Protein AF-A0AAN4P8E0-F1 (afdb_monomer_lite)

InterPro domains:
  IPR021506 Protein of unknown function DUF3165 [PF11364] (1-80)

Foldseek 3Di:
DVVVVVVVVVVCCVVPPDDVVVVVVVVVVVVVVVVVVVVVVVVVVVVVVVVPPVVVVVVVVVVVVVVVVVVVVVVVVVVVVVVVVVVVVVVVVD

Secondary structure (DSSP, 8-state):
-HHHHHHHHHHHHHHHT--HHHHHHHHHHHHHHHHHHHHHHHHHHHHHHHHS-HHHHHHHHHHHHHHHHHHHHHHHHHHHHHHHHHHHHHTT--

Structure (mmCIF, N/CA/C/O backbone):
data_AF-A0AAN4P8E0-F1
#
_entry.id   AF-A0AAN4P8E0-F1
#
loop_
_atom_site.group_PDB
_atom_site.id
_atom_site.type_symbol
_atom_site.label_atom_id
_atom_site.label_alt_id
_atom_site.label_comp_id
_atom_site.label_asym_id
_atom_site.label_entity_id
_atom_site.label_seq_id
_atom_site.pdbx_PDB_ins_code
_atom_site.Cartn_x
_atom_site.Cartn_y
_atom_site.Cartn_z
_atom_site.occupancy
_atom_site.B_iso_or_equiv
_atom_site.auth_seq_id
_atom_site.auth_comp_id
_atom_site.auth_asym_id
_atom_site.auth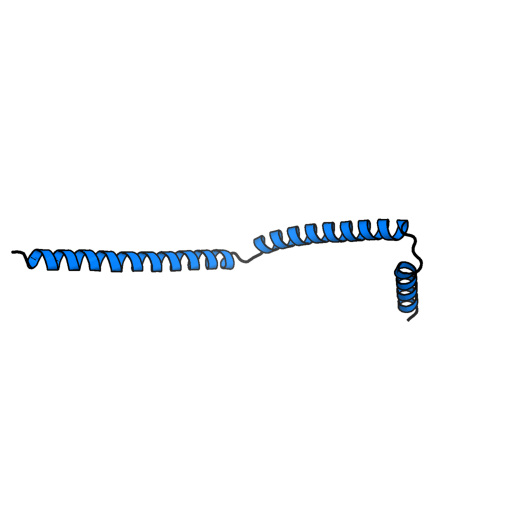_atom_id
_atom_site.pdbx_PDB_model_num
ATOM 1 N N . MET A 1 1 ? 7.231 -25.238 -24.022 1.00 78.88 1 MET A N 1
ATOM 2 C CA . MET A 1 1 ? 8.713 -25.311 -24.036 1.00 78.88 1 MET A CA 1
ATOM 3 C C . MET A 1 1 ? 9.334 -24.139 -24.790 1.00 78.88 1 MET A C 1
ATOM 5 O O . MET A 1 1 ? 10.135 -23.427 -24.206 1.00 78.88 1 MET A O 1
ATOM 9 N N . PHE A 1 2 ? 8.899 -23.858 -26.020 1.00 88.00 2 PHE A N 1
ATOM 10 C CA . PHE A 1 2 ? 9.391 -22.735 -26.832 1.00 88.00 2 PHE A CA 1
ATOM 11 C C . PHE A 1 2 ? 9.286 -21.346 -26.162 1.00 88.00 2 PHE A C 1
ATOM 13 O O . PHE A 1 2 ? 10.261 -20.605 -26.115 1.00 88.00 2 PHE A O 1
ATOM 20 N N . TYR A 1 3 ? 8.140 -21.016 -25.557 1.00 90.56 3 TYR A N 1
ATOM 21 C CA . TYR A 1 3 ? 7.937 -19.712 -24.905 1.00 90.56 3 TYR A CA 1
ATOM 22 C C . TYR A 1 3 ? 8.838 -19.475 -23.684 1.00 90.56 3 TYR A C 1
ATOM 24 O O . TYR A 1 3 ? 9.241 -18.344 -23.432 1.00 90.56 3 TYR A O 1
ATOM 32 N N . LEU A 1 4 ? 9.196 -20.538 -22.954 1.00 89.62 4 LEU A N 1
ATOM 33 C CA . LEU A 1 4 ? 10.119 -20.441 -21.817 1.00 89.62 4 LEU A CA 1
ATOM 34 C C . LEU A 1 4 ? 11.534 -20.103 -22.290 1.00 89.62 4 LEU A C 1
ATOM 36 O O . LEU A 1 4 ? 12.187 -19.244 -21.707 1.00 89.62 4 LEU A O 1
ATOM 40 N N . ILE A 1 5 ? 11.971 -20.731 -23.384 1.00 91.50 5 ILE A N 1
ATOM 41 C CA . ILE A 1 5 ? 13.266 -20.457 -24.015 1.00 91.50 5 ILE A CA 1
ATOM 42 C C . ILE A 1 5 ? 13.320 -19.000 -24.489 1.00 91.50 5 ILE A C 1
ATOM 44 O O . ILE A 1 5 ? 14.289 -18.302 -24.210 1.00 91.50 5 ILE A O 1
ATOM 48 N N . PHE A 1 6 ? 12.256 -18.512 -25.133 1.00 91.88 6 PHE A N 1
ATOM 49 C CA . PHE A 1 6 ? 12.171 -17.123 -25.589 1.00 91.88 6 PHE A CA 1
ATOM 50 C C . PHE A 1 6 ? 12.175 -16.114 -24.434 1.00 91.88 6 PHE A C 1
ATOM 52 O O . PHE A 1 6 ? 12.881 -15.110 -24.496 1.00 91.88 6 PHE A O 1
ATOM 59 N N . GLY A 1 7 ? 11.431 -16.390 -23.359 1.00 88.94 7 GLY A N 1
ATOM 60 C CA . GLY A 1 7 ? 11.405 -15.532 -22.174 1.00 88.94 7 GLY A CA 1
ATOM 61 C C . GLY A 1 7 ? 12.773 -15.431 -21.498 1.00 88.94 7 GLY A C 1
ATOM 62 O O . GLY A 1 7 ? 13.220 -14.336 -21.168 1.00 88.94 7 GLY A O 1
ATOM 63 N N . ILE A 1 8 ? 13.473 -16.560 -21.364 1.00 90.81 8 ILE A N 1
ATOM 64 C CA . ILE A 1 8 ? 14.835 -16.609 -20.817 1.00 90.81 8 ILE A CA 1
ATOM 65 C C . ILE A 1 8 ? 15.814 -15.869 -21.733 1.00 90.81 8 ILE A C 1
ATOM 67 O O . ILE A 1 8 ? 16.616 -15.078 -21.245 1.00 90.81 8 ILE A O 1
ATOM 71 N N . LEU A 1 9 ? 15.721 -16.049 -23.053 1.00 90.25 9 LEU A N 1
ATOM 72 C CA . LEU A 1 9 ? 16.574 -15.349 -24.015 1.00 90.25 9 LEU A CA 1
ATOM 73 C C . LEU A 1 9 ? 16.397 -13.823 -23.938 1.00 90.25 9 LEU A C 1
ATOM 75 O O . LEU A 1 9 ? 17.386 -13.093 -23.915 1.00 90.25 9 LEU A O 1
ATOM 79 N N . ILE A 1 10 ? 15.154 -13.342 -23.831 1.00 86.50 10 ILE A N 1
ATOM 80 C CA . ILE A 1 10 ? 14.836 -11.915 -23.658 1.00 86.50 10 ILE A CA 1
ATOM 81 C C . ILE A 1 10 ? 15.362 -11.392 -22.315 1.00 86.50 10 ILE A C 1
ATOM 83 O O . ILE A 1 10 ? 15.920 -10.296 -22.261 1.00 86.50 10 ILE A O 1
ATOM 87 N N . LEU A 1 11 ? 15.229 -12.172 -21.239 1.00 84.19 11 LEU A N 1
ATOM 88 C CA . LEU A 1 11 ? 15.722 -11.801 -19.912 1.00 84.19 11 LEU A CA 1
ATOM 89 C C . LEU A 1 11 ? 17.253 -11.674 -19.894 1.00 84.19 11 LEU A C 1
ATOM 91 O O . LEU A 1 11 ? 17.785 -10.675 -19.407 1.00 84.19 11 LEU A O 1
ATOM 95 N N . LEU A 1 12 ? 17.965 -12.653 -20.463 1.00 86.38 12 LEU A N 1
ATOM 96 C CA . LEU A 1 12 ? 19.424 -12.617 -20.583 1.00 86.38 12 LEU A CA 1
ATOM 97 C C . LEU A 1 12 ? 19.873 -11.450 -21.468 1.00 86.38 12 LEU A C 1
ATOM 99 O O . LEU A 1 12 ? 20.792 -10.722 -21.095 1.00 86.38 12 LEU A O 1
ATOM 103 N N . PHE A 1 13 ? 19.204 -11.222 -22.600 1.00 85.75 13 PHE A N 1
ATOM 104 C CA . PHE A 1 13 ? 19.479 -10.078 -23.467 1.00 85.75 13 PHE A CA 1
ATOM 105 C C . PHE A 1 13 ? 19.297 -8.745 -22.726 1.00 85.75 13 PHE A C 1
ATOM 107 O O . PHE A 1 13 ? 20.144 -7.859 -22.827 1.00 85.75 13 PHE A O 1
ATOM 114 N N . TYR A 1 14 ? 18.245 -8.614 -21.916 1.00 82.00 14 TYR A N 1
ATOM 115 C CA . TYR A 1 14 ? 18.005 -7.415 -21.116 1.00 82.00 14 TYR A CA 1
ATOM 116 C C . TYR A 1 14 ? 19.089 -7.175 -20.052 1.00 82.00 14 TYR A C 1
ATOM 118 O O . TYR A 1 14 ? 19.567 -6.051 -19.890 1.00 82.00 14 TYR A O 1
ATOM 126 N N . ILE A 1 15 ? 19.520 -8.223 -19.346 1.00 77.88 15 ILE A N 1
ATOM 127 C CA . ILE A 1 15 ? 20.544 -8.113 -18.297 1.00 77.88 15 ILE A CA 1
ATOM 128 C C . ILE A 1 15 ? 21.910 -7.774 -18.911 1.00 77.88 15 ILE A C 1
ATOM 130 O O . ILE A 1 15 ? 22.547 -6.800 -18.491 1.00 77.88 15 ILE A O 1
ATOM 134 N N . PHE A 1 16 ? 22.328 -8.526 -19.932 1.00 79.62 16 PHE A N 1
ATOM 135 C CA . PHE A 1 16 ? 23.699 -8.500 -20.445 1.00 79.62 16 PHE A CA 1
ATOM 136 C C . PHE A 1 16 ? 23.929 -7.547 -21.622 1.00 79.62 16 PHE A C 1
ATOM 138 O O . PHE A 1 16 ? 25.002 -6.957 -21.703 1.00 79.62 16 PHE A O 1
ATOM 145 N N . ALA A 1 17 ? 22.958 -7.371 -22.521 1.00 79.94 17 ALA A N 1
ATOM 146 C CA . ALA A 1 17 ? 23.181 -6.719 -23.817 1.00 79.94 17 ALA A CA 1
ATOM 147 C C . ALA A 1 17 ? 22.343 -5.449 -24.047 1.00 79.94 17 ALA A C 1
ATOM 149 O O . ALA A 1 17 ? 22.622 -4.700 -24.983 1.00 79.94 17 ALA A O 1
ATOM 150 N N . ALA A 1 18 ? 21.332 -5.171 -23.215 1.00 79.00 18 ALA A N 1
ATOM 151 C CA . ALA A 1 18 ? 20.502 -3.989 -23.414 1.00 79.00 18 ALA A CA 1
ATOM 152 C C . ALA A 1 18 ? 21.271 -2.689 -23.086 1.00 79.00 18 ALA A C 1
ATOM 154 O O . ALA A 1 18 ? 21.809 -2.551 -21.977 1.00 79.00 18 ALA A O 1
ATOM 155 N N . PRO A 1 19 ? 21.289 -1.707 -24.009 1.00 74.12 19 PRO A N 1
ATOM 156 C CA . PRO A 1 19 ? 21.890 -0.400 -23.780 1.00 74.12 19 PRO A CA 1
ATOM 157 C C . PRO A 1 19 ? 21.151 0.360 -22.673 1.00 74.12 19 PRO A C 1
ATOM 159 O O . PRO A 1 19 ? 19.966 0.132 -22.407 1.00 74.12 19 PRO A O 1
ATOM 162 N N . GLN A 1 20 ? 21.849 1.300 -22.032 1.00 73.25 20 GLN A N 1
ATOM 163 C CA . GLN A 1 20 ? 21.331 2.033 -20.870 1.00 73.25 20 GLN A CA 1
ATOM 164 C C . GLN A 1 20 ? 20.009 2.766 -21.151 1.00 73.25 20 GLN A C 1
ATOM 166 O O . GLN A 1 20 ? 19.167 2.850 -20.262 1.00 73.25 20 GLN A O 1
ATOM 171 N N . SER A 1 21 ? 19.771 3.206 -22.389 1.00 74.88 21 SER A N 1
ATOM 172 C CA . SER A 1 21 ? 18.510 3.832 -22.803 1.00 74.88 21 SER A CA 1
ATOM 173 C C . SER A 1 21 ? 17.303 2.891 -22.683 1.00 74.88 21 SER A C 1
ATOM 175 O O . SER A 1 21 ? 16.257 3.306 -22.195 1.00 74.88 21 SER A O 1
ATOM 177 N N . ILE A 1 22 ? 17.448 1.608 -23.044 1.00 76.81 22 ILE A N 1
ATOM 178 C CA . ILE A 1 22 ? 16.368 0.607 -22.935 1.00 76.81 22 ILE A CA 1
ATOM 179 C C . ILE A 1 22 ? 16.118 0.246 -21.467 1.00 76.81 22 ILE A C 1
ATOM 181 O O . ILE A 1 22 ? 14.969 0.127 -21.040 1.00 76.81 22 ILE A O 1
ATOM 185 N N . LYS A 1 23 ? 17.189 0.129 -20.673 1.00 76.69 23 LYS A N 1
ATOM 186 C CA . LYS A 1 23 ? 17.099 -0.081 -19.219 1.00 76.69 23 LYS A CA 1
ATOM 187 C C . LYS A 1 23 ? 16.400 1.094 -18.522 1.00 76.69 23 LYS A C 1
ATOM 189 O O . LYS A 1 23 ? 15.578 0.875 -17.637 1.00 76.69 23 LYS A O 1
ATOM 194 N N . GLY A 1 24 ? 16.664 2.326 -18.962 1.00 79.56 24 GLY A N 1
ATOM 195 C CA . GLY A 1 24 ? 16.003 3.535 -18.468 1.00 79.56 24 GLY A CA 1
ATOM 196 C C . GLY A 1 24 ? 14.501 3.547 -18.755 1.00 79.56 24 GLY A C 1
ATOM 197 O O . GLY A 1 24 ? 13.706 3.727 -17.834 1.00 79.56 24 GLY A O 1
ATOM 198 N N . THR A 1 25 ? 14.096 3.281 -20.001 1.00 85.00 25 THR A N 1
AT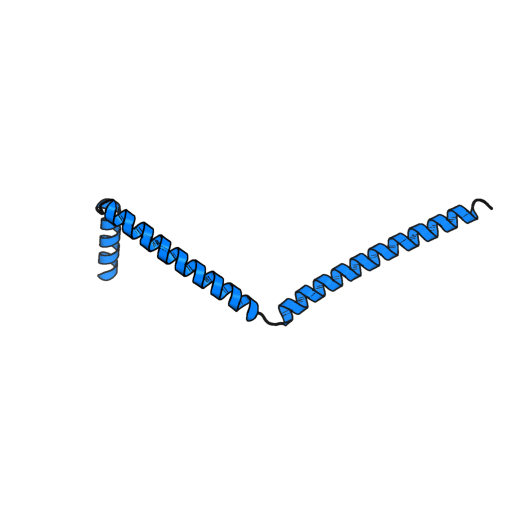OM 199 C CA . THR A 1 25 ? 12.674 3.205 -20.372 1.00 85.00 25 THR A CA 1
ATOM 200 C C . THR A 1 25 ? 11.950 2.094 -19.616 1.00 85.00 25 THR A C 1
ATOM 202 O O . THR A 1 25 ? 10.870 2.335 -19.083 1.00 85.00 25 THR A O 1
ATOM 205 N N . LEU A 1 26 ? 12.540 0.900 -19.505 1.00 83.44 26 LEU A N 1
ATOM 206 C CA . LEU A 1 26 ? 11.912 -0.208 -18.783 1.00 83.44 26 LEU A CA 1
ATOM 207 C C . LEU A 1 26 ? 11.790 0.060 -17.280 1.00 83.44 26 LEU A C 1
ATOM 209 O O . LEU A 1 26 ? 10.762 -0.278 -16.702 1.00 83.44 26 LEU A O 1
ATOM 213 N N . ASN A 1 27 ? 12.757 0.735 -16.655 1.00 86.25 27 ASN A N 1
ATOM 214 C CA . ASN A 1 27 ? 12.641 1.128 -15.251 1.00 86.25 27 ASN A CA 1
ATOM 215 C C . ASN A 1 27 ? 11.487 2.119 -15.023 1.00 86.25 27 ASN A C 1
ATOM 217 O O . ASN A 1 27 ? 10.714 1.963 -14.081 1.00 86.25 27 ASN A O 1
ATOM 221 N N . VAL A 1 28 ? 11.329 3.105 -15.912 1.00 88.81 28 VAL A N 1
ATOM 222 C CA . VAL A 1 28 ? 10.206 4.055 -15.847 1.00 88.81 28 VAL A CA 1
ATOM 223 C C . VAL A 1 28 ? 8.875 3.340 -16.080 1.00 88.81 28 VAL A C 1
ATOM 225 O O . VAL A 1 28 ? 7.928 3.570 -15.337 1.00 88.81 28 VAL A O 1
ATOM 228 N N . VAL A 1 29 ? 8.797 2.434 -17.057 1.00 90.81 29 VAL A N 1
ATOM 229 C CA . VAL A 1 29 ? 7.581 1.649 -17.320 1.00 90.81 29 VAL A CA 1
ATOM 230 C C . VAL A 1 29 ? 7.212 0.782 -16.115 1.00 90.81 29 VAL A C 1
ATOM 232 O O . VAL A 1 29 ? 6.058 0.793 -15.697 1.00 90.81 29 VAL A O 1
ATOM 235 N N . VAL A 1 30 ? 8.177 0.085 -15.507 1.00 89.56 30 VAL A N 1
ATOM 236 C CA . VAL A 1 30 ? 7.950 -0.710 -14.288 1.00 89.56 30 VAL A CA 1
ATOM 237 C C . VAL A 1 30 ? 7.492 0.178 -13.133 1.00 89.56 30 VAL A C 1
ATOM 239 O O . VAL A 1 30 ? 6.542 -0.181 -12.442 1.00 89.56 30 VAL A O 1
ATOM 242 N N . LEU A 1 31 ? 8.104 1.352 -12.951 1.00 92.69 31 LEU A N 1
ATOM 243 C CA . LEU A 1 31 ? 7.700 2.309 -11.923 1.00 92.69 31 LEU A CA 1
ATOM 244 C C . LEU A 1 31 ? 6.258 2.787 -12.129 1.00 92.69 31 LEU A C 1
ATOM 246 O O . LEU A 1 31 ? 5.487 2.822 -11.176 1.00 92.69 31 LEU A O 1
ATOM 250 N N . VAL A 1 32 ? 5.876 3.121 -13.363 1.00 95.38 32 VAL A N 1
ATOM 251 C CA . VAL A 1 32 ? 4.512 3.557 -13.695 1.00 95.38 32 VAL A CA 1
ATOM 252 C C . VAL A 1 32 ? 3.510 2.425 -13.473 1.00 95.38 32 VAL A C 1
ATOM 254 O O . VAL A 1 32 ? 2.471 2.656 -12.863 1.00 95.38 32 VAL A O 1
ATOM 257 N N . ILE A 1 33 ? 3.820 1.195 -13.894 1.00 94.12 33 ILE A N 1
ATOM 258 C CA . ILE A 1 33 ? 2.961 0.025 -13.645 1.00 94.12 33 ILE A CA 1
ATOM 259 C C . ILE A 1 33 ? 2.794 -0.205 -12.140 1.00 94.12 33 ILE A C 1
ATOM 261 O O . ILE A 1 33 ? 1.672 -0.398 -11.674 1.00 94.12 33 ILE A O 1
ATOM 265 N N . ALA A 1 34 ? 3.884 -0.143 -11.373 1.00 94.50 34 ALA A N 1
ATOM 266 C CA . ALA A 1 34 ? 3.847 -0.285 -9.922 1.00 94.50 34 ALA A CA 1
ATOM 267 C C . ALA A 1 34 ? 3.013 0.825 -9.264 1.00 94.50 34 ALA A C 1
ATOM 269 O O . ALA A 1 34 ? 2.202 0.540 -8.386 1.00 94.50 34 ALA A O 1
ATOM 270 N N . LEU A 1 35 ? 3.157 2.073 -9.720 1.00 96.38 35 LEU A N 1
ATOM 271 C CA . LEU A 1 35 ? 2.385 3.213 -9.229 1.00 96.38 35 LEU A CA 1
ATOM 272 C C . LEU A 1 35 ? 0.886 3.040 -9.511 1.00 96.38 35 LEU A C 1
ATOM 274 O O . LEU A 1 35 ? 0.063 3.210 -8.616 1.00 96.38 35 LEU A O 1
ATOM 278 N N . VAL A 1 36 ? 0.524 2.668 -10.740 1.00 97.00 36 VAL A N 1
ATOM 279 C CA . VAL A 1 36 ? -0.874 2.436 -11.128 1.00 97.00 36 VAL A CA 1
ATOM 280 C C . VAL A 1 36 ? -1.468 1.280 -10.325 1.00 97.00 36 VAL A C 1
ATOM 282 O O . VAL A 1 36 ? -2.561 1.417 -9.778 1.00 97.00 36 VAL A O 1
ATOM 285 N N . ALA A 1 37 ? -0.738 0.170 -10.182 1.00 95.44 37 ALA A N 1
ATOM 286 C CA . ALA A 1 37 ? -1.162 -0.955 -9.353 1.00 95.44 37 ALA A CA 1
ATOM 287 C C . ALA A 1 37 ? -1.363 -0.539 -7.888 1.00 95.44 37 ALA A C 1
ATOM 289 O O . ALA A 1 37 ? -2.351 -0.929 -7.270 1.00 95.44 37 ALA A O 1
ATOM 290 N N . PHE A 1 38 ? -0.476 0.297 -7.345 1.00 95.88 38 PHE A N 1
ATOM 291 C CA . PHE A 1 38 ? -0.597 0.824 -5.989 1.00 95.88 38 PHE A CA 1
ATOM 292 C C . PHE A 1 38 ? -1.847 1.696 -5.809 1.00 95.88 38 PHE A C 1
ATOM 294 O O . PHE A 1 38 ? -2.563 1.545 -4.822 1.00 95.88 38 PHE A O 1
ATOM 301 N N . ILE A 1 39 ? -2.162 2.558 -6.781 1.00 95.50 39 ILE A N 1
ATOM 302 C CA . ILE A 1 39 ? -3.382 3.382 -6.764 1.00 95.50 39 ILE A CA 1
ATOM 303 C C . ILE A 1 39 ? -4.634 2.499 -6.802 1.00 95.50 39 ILE A C 1
ATOM 305 O O . ILE A 1 39 ? -5.573 2.731 -6.040 1.00 95.50 39 ILE A O 1
ATOM 309 N N . ILE A 1 40 ? -4.646 1.467 -7.651 1.00 94.69 40 ILE A N 1
ATOM 310 C CA . ILE A 1 40 ? -5.765 0.520 -7.734 1.00 94.69 40 ILE A CA 1
ATOM 311 C C . ILE A 1 40 ? -5.922 -0.233 -6.410 1.00 94.69 40 ILE A C 1
ATOM 313 O O . ILE A 1 40 ? -7.035 -0.336 -5.903 1.00 94.69 40 ILE A O 1
ATOM 317 N N . LEU A 1 41 ? -4.825 -0.713 -5.818 1.00 94.31 41 LEU A N 1
ATOM 318 C CA . LEU A 1 41 ? -4.847 -1.384 -4.517 1.00 94.31 41 LEU A CA 1
ATOM 319 C C . LEU A 1 41 ? -5.371 -0.473 -3.406 1.00 94.31 41 LEU A C 1
ATOM 321 O O . LEU A 1 41 ? -6.184 -0.921 -2.605 1.00 94.31 41 LEU A O 1
ATOM 325 N N . LEU A 1 42 ? -4.961 0.798 -3.371 1.00 93.31 42 LEU A N 1
ATOM 326 C CA . LEU A 1 42 ? -5.498 1.774 -2.421 1.00 93.31 42 LEU A CA 1
ATOM 327 C C . LEU A 1 42 ? -6.998 1.991 -2.621 1.00 93.31 42 LEU A C 1
ATOM 329 O O . LEU A 1 42 ? -7.749 1.972 -1.649 1.00 93.31 42 LEU A O 1
ATOM 333 N N . GLY A 1 43 ? -7.443 2.152 -3.869 1.00 90.88 43 GLY A N 1
ATOM 334 C CA . GLY A 1 43 ? -8.863 2.268 -4.189 1.00 90.88 43 GLY A CA 1
ATOM 335 C C . GLY A 1 43 ? -9.646 1.047 -3.709 1.00 90.88 43 GLY A C 1
ATOM 336 O O . GLY A 1 43 ? -10.626 1.188 -2.982 1.00 90.88 43 GLY A O 1
ATOM 337 N N . LEU A 1 44 ? -9.173 -0.155 -4.045 1.00 90.06 44 LEU A N 1
ATOM 338 C CA . LEU A 1 44 ? -9.784 -1.413 -3.621 1.00 90.06 44 LEU A CA 1
ATOM 339 C C . LEU A 1 44 ? -9.795 -1.569 -2.100 1.00 90.06 44 LEU A C 1
ATOM 341 O O . LEU A 1 44 ? -10.812 -1.985 -1.561 1.00 90.06 44 LEU A O 1
ATOM 345 N N . ALA A 1 45 ? -8.725 -1.191 -1.401 1.00 87.62 45 ALA A N 1
ATOM 346 C CA . ALA A 1 45 ? -8.670 -1.233 0.057 1.00 87.62 45 ALA A CA 1
ATOM 347 C C . ALA A 1 45 ? -9.719 -0.307 0.690 1.00 87.62 45 ALA A C 1
ATOM 349 O O . ALA A 1 45 ? -10.412 -0.704 1.624 1.00 87.62 45 ALA A O 1
ATOM 350 N N . VAL A 1 46 ? -9.888 0.906 0.155 1.00 85.38 46 VAL A N 1
ATOM 351 C CA . VAL A 1 46 ? -10.927 1.840 0.612 1.00 85.38 46 VAL A CA 1
ATOM 352 C C . VAL A 1 46 ? -12.324 1.277 0.345 1.00 85.38 46 VAL A C 1
ATOM 354 O O . VAL A 1 46 ? -13.155 1.261 1.250 1.00 85.38 46 VAL A O 1
ATOM 357 N N . PHE A 1 47 ? -12.585 0.752 -0.854 1.00 82.75 47 PHE A N 1
ATOM 358 C CA . PHE A 1 47 ? -13.860 0.096 -1.160 1.00 82.75 47 PHE A CA 1
ATOM 359 C C . PHE A 1 47 ? -14.121 -1.121 -0.268 1.00 82.75 47 PHE A C 1
ATOM 361 O O . PHE A 1 47 ? -15.248 -1.318 0.183 1.00 82.75 47 PHE A O 1
ATOM 368 N N . GLN A 1 48 ? -13.087 -1.903 0.037 1.00 81.00 48 GLN A N 1
ATOM 369 C CA . GLN A 1 48 ? -13.183 -3.064 0.912 1.00 81.00 48 GLN A CA 1
ATOM 370 C C . GLN A 1 48 ? -13.567 -2.658 2.336 1.00 81.00 48 GLN A C 1
ATOM 372 O O . GLN A 1 48 ? -14.379 -3.343 2.946 1.00 81.00 48 GLN A O 1
ATOM 377 N N . ILE A 1 49 ? -13.073 -1.521 2.840 1.00 78.69 49 ILE A N 1
ATOM 378 C CA . ILE A 1 49 ? -13.478 -0.978 4.147 1.00 78.69 49 ILE A CA 1
ATOM 379 C C . ILE A 1 49 ? -14.978 -0.654 4.175 1.00 78.69 49 ILE A C 1
ATOM 381 O O . ILE A 1 49 ? -15.632 -0.921 5.178 1.00 78.69 49 ILE A O 1
ATOM 385 N N . PHE A 1 50 ? -15.545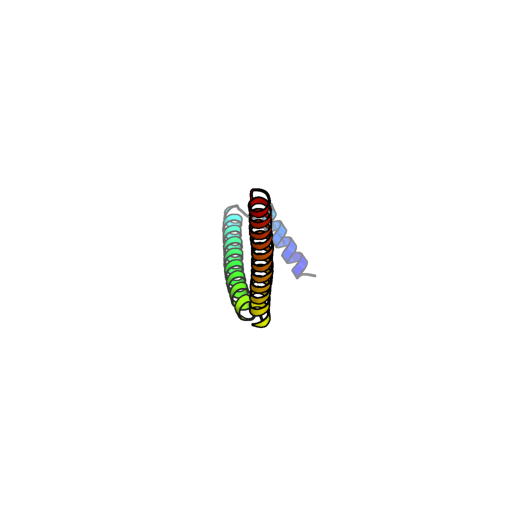 -0.132 3.085 1.00 73.00 50 PHE A N 1
ATOM 386 C CA . PHE A 1 50 ? -16.988 0.135 2.998 1.00 73.00 50 PHE A CA 1
ATOM 387 C C . PHE A 1 50 ? -17.838 -1.123 2.777 1.00 73.00 50 PHE A C 1
ATOM 389 O O . PHE A 1 50 ? -19.016 -1.125 3.119 1.00 73.00 50 PHE A O 1
ATOM 396 N N . GLN A 1 51 ? -17.257 -2.187 2.219 1.00 76.19 51 GLN A N 1
ATOM 397 C CA . GLN A 1 51 ? -17.900 -3.501 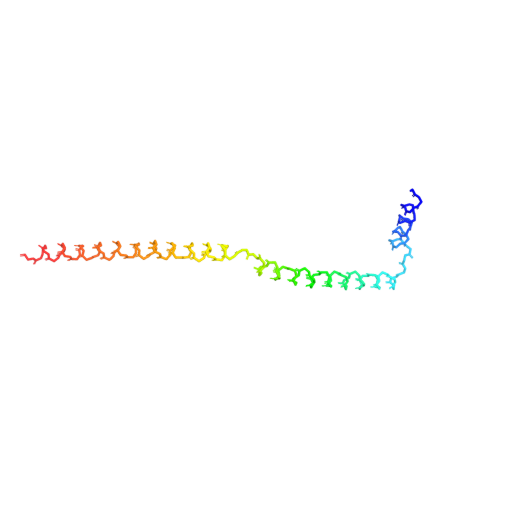2.119 1.00 76.19 51 GLN A CA 1
ATOM 398 C C . GLN A 1 51 ? -17.820 -4.309 3.419 1.00 76.19 51 GLN A C 1
ATOM 400 O O . GLN A 1 51 ? -18.486 -5.341 3.523 1.00 76.19 51 GLN A O 1
ATOM 405 N N . LEU A 1 52 ? -17.011 -3.883 4.400 1.00 77.00 52 LEU A N 1
ATOM 406 C CA . LEU A 1 52 ? -16.960 -4.563 5.688 1.00 77.00 52 LEU A CA 1
ATOM 407 C C . LEU A 1 52 ? -18.349 -4.520 6.343 1.00 77.00 52 LEU A C 1
ATOM 409 O O . LEU A 1 52 ? -18.976 -3.456 6.374 1.00 77.00 52 LEU A O 1
ATOM 413 N N . PRO A 1 53 ? -18.825 -5.654 6.887 1.00 79.50 53 PRO A N 1
ATOM 414 C CA . PRO A 1 53 ? -20.109 -5.712 7.563 1.00 79.50 53 PRO A CA 1
ATOM 415 C C . PRO A 1 53 ? -20.177 -4.659 8.671 1.00 79.5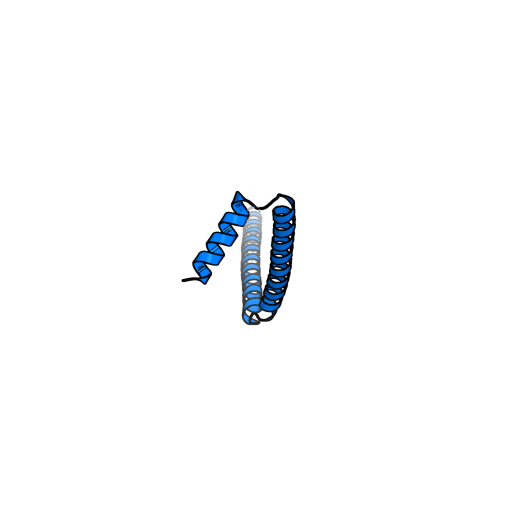0 53 PRO A C 1
ATOM 417 O O . PRO A 1 53 ? -19.204 -4.439 9.403 1.00 79.50 53 PRO A O 1
ATOM 420 N N . SER A 1 54 ? -21.335 -4.015 8.812 1.00 79.12 54 SER A N 1
ATOM 421 C CA . SER A 1 54 ? -21.579 -2.989 9.835 1.00 79.12 54 SER A CA 1
ATOM 422 C C . SER A 1 54 ? -21.253 -3.471 11.258 1.00 79.12 54 SER A C 1
ATOM 424 O O . SER A 1 54 ? -20.834 -2.691 12.111 1.00 79.12 54 SER A O 1
ATOM 426 N N . GLU A 1 55 ? -21.349 -4.777 11.486 1.00 84.25 55 GLU A N 1
ATOM 427 C CA . GLU A 1 55 ? -21.016 -5.503 12.702 1.00 84.25 55 GLU A CA 1
ATOM 428 C C . GLU A 1 55 ? -19.570 -5.266 13.146 1.00 84.25 55 GLU A C 1
ATOM 430 O O . GLU A 1 55 ? -19.303 -5.185 14.344 1.00 84.25 55 GLU A O 1
ATOM 435 N N . PHE A 1 56 ? -18.637 -5.099 12.206 1.00 85.00 56 PHE A N 1
ATOM 436 C CA . PHE A 1 56 ? -17.235 -4.842 12.529 1.00 85.00 56 PHE A CA 1
ATOM 437 C C . PHE A 1 56 ? -17.057 -3.449 13.148 1.00 85.00 56 PHE A C 1
ATOM 439 O O . PHE A 1 56 ? -16.376 -3.286 14.162 1.00 85.00 56 PHE A O 1
ATOM 446 N N . PHE A 1 57 ? -17.740 -2.447 12.591 1.00 85.94 57 PHE A N 1
ATOM 447 C CA . PHE A 1 57 ? -17.749 -1.085 13.124 1.00 85.94 57 PHE A CA 1
ATOM 448 C C . PHE A 1 57 ? -18.462 -1.013 14.478 1.00 85.94 57 PHE A C 1
ATOM 450 O O . PHE A 1 57 ? -17.958 -0.387 15.414 1.00 85.94 57 PHE A O 1
ATOM 457 N N . VAL A 1 58 ? -19.597 -1.706 14.611 1.00 89.69 58 VAL A N 1
ATOM 458 C CA . VAL A 1 58 ? -20.344 -1.803 15.875 1.00 89.69 58 VAL A CA 1
ATOM 459 C C . VAL A 1 58 ? -19.512 -2.509 16.949 1.00 89.69 58 VAL A C 1
ATOM 461 O O . VAL A 1 58 ? -19.491 -2.062 18.094 1.00 89.69 58 VAL A O 1
ATOM 464 N N . GLY A 1 59 ? -18.771 -3.560 16.592 1.00 91.50 59 GLY A N 1
ATOM 465 C CA . GLY A 1 59 ? -17.871 -4.269 17.502 1.00 91.50 59 GLY A CA 1
ATOM 466 C C . GLY A 1 59 ? -16.774 -3.365 18.067 1.00 91.50 59 GLY A C 1
ATOM 467 O O . GLY A 1 59 ? -16.573 -3.324 19.281 1.00 91.50 59 GLY A O 1
ATOM 468 N N . ILE A 1 60 ? -16.114 -2.573 17.214 1.00 90.50 60 ILE A N 1
ATOM 469 C CA . ILE A 1 60 ? -15.102 -1.595 17.651 1.00 90.50 60 ILE A CA 1
ATOM 470 C C . ILE A 1 60 ? -15.725 -0.540 18.575 1.00 90.50 60 ILE A C 1
ATOM 472 O O . ILE A 1 60 ? -15.153 -0.218 19.621 1.00 90.50 60 ILE A O 1
ATOM 476 N N . ALA A 1 61 ? -16.913 -0.034 18.235 1.00 92.06 61 ALA A N 1
ATOM 477 C CA . ALA A 1 61 ? -17.630 0.918 19.078 1.00 92.06 61 ALA A CA 1
ATOM 478 C C . ALA A 1 61 ? -17.966 0.321 20.457 1.00 92.06 61 ALA A C 1
ATOM 480 O O . ALA A 1 61 ? -17.719 0.958 21.481 1.00 92.06 61 ALA A O 1
ATOM 481 N N . MET A 1 62 ? -18.447 -0.925 20.498 1.00 94.38 62 MET A N 1
ATOM 482 C CA . MET A 1 62 ? -18.757 -1.644 21.737 1.00 94.38 62 MET A CA 1
ATOM 483 C C . MET A 1 62 ? -17.523 -1.875 22.610 1.00 94.38 62 MET A C 1
ATOM 485 O O . MET A 1 62 ? -17.602 -1.706 23.826 1.00 94.38 62 MET A O 1
ATOM 489 N N . ILE A 1 63 ? -16.368 -2.190 22.018 1.00 94.94 63 ILE A N 1
ATOM 490 C CA . ILE A 1 63 ? -15.099 -2.289 22.755 1.00 94.94 63 ILE A CA 1
ATOM 491 C C . ILE A 1 63 ? -14.731 -0.934 23.376 1.00 94.94 63 ILE A C 1
ATOM 493 O O . ILE A 1 63 ? -14.333 -0.872 24.541 1.00 94.94 63 ILE A O 1
ATOM 497 N N . GLY A 1 64 ? -14.910 0.159 22.628 1.00 93.88 64 GLY A N 1
ATOM 498 C CA . GLY A 1 64 ? -14.700 1.516 23.132 1.00 93.88 64 GLY A CA 1
ATOM 499 C C . GLY A 1 64 ? -15.605 1.849 24.321 1.00 93.88 64 GLY A C 1
ATOM 500 O O . GLY A 1 64 ? -15.124 2.344 25.343 1.00 93.88 64 GLY A O 1
ATOM 501 N N . VAL A 1 65 ? -16.896 1.516 24.224 1.00 93.94 65 VAL A N 1
ATOM 502 C CA . VAL A 1 65 ? -17.867 1.689 25.315 1.00 93.94 65 VAL A CA 1
ATOM 503 C C . VAL A 1 65 ? -17.482 0.842 26.527 1.00 93.94 65 VAL A C 1
ATOM 505 O O . VAL A 1 65 ? -17.427 1.368 27.634 1.00 93.94 65 VAL A O 1
ATOM 508 N N . ALA A 1 66 ? -17.133 -0.430 26.337 1.00 94.12 66 ALA A N 1
ATOM 509 C CA . ALA A 1 66 ? -16.723 -1.317 27.423 1.00 94.12 66 ALA A CA 1
ATOM 510 C C . ALA A 1 66 ? -15.483 -0.789 28.166 1.00 94.12 66 ALA A C 1
ATOM 512 O O . ALA A 1 66 ? -15.462 -0.752 29.399 1.00 94.12 66 ALA A O 1
ATOM 513 N N . TYR A 1 67 ? -14.470 -0.314 27.434 1.00 94.12 67 TYR A N 1
ATOM 514 C CA . TYR A 1 67 ? -13.295 0.319 28.036 1.00 94.12 67 TYR A CA 1
ATOM 515 C C . TYR A 1 67 ? -13.665 1.589 28.811 1.00 94.12 67 TYR A C 1
ATOM 517 O O . TYR A 1 67 ? -13.184 1.808 29.926 1.00 94.12 67 TYR A O 1
ATOM 525 N N . PHE A 1 68 ? -14.542 2.420 28.244 1.00 92.62 68 PHE A N 1
ATOM 526 C CA . PHE A 1 68 ? -15.012 3.631 28.903 1.00 92.62 68 PHE A CA 1
ATOM 527 C C . PHE A 1 68 ? -15.764 3.318 30.203 1.00 92.62 68 PHE A C 1
ATOM 529 O O . PHE A 1 68 ? -15.461 3.918 31.233 1.00 92.62 68 PHE A O 1
ATOM 536 N N . SER A 1 69 ? -16.660 2.329 30.193 1.00 91.88 69 SER A N 1
ATOM 537 C CA . SER A 1 69 ? -17.391 1.876 31.380 1.00 91.88 69 SER A CA 1
ATOM 538 C C . SER A 1 69 ? -16.455 1.340 32.468 1.00 91.88 69 SER A C 1
ATOM 540 O O . SER A 1 69 ? -16.590 1.716 33.632 1.00 91.88 69 SER A O 1
ATOM 542 N N . LEU A 1 70 ? -15.454 0.527 32.112 1.00 91.06 70 LEU A N 1
ATOM 543 C CA . LEU A 1 70 ? -14.445 0.037 33.064 1.00 91.06 70 LEU A CA 1
ATOM 544 C C . LEU A 1 70 ? -13.626 1.180 33.679 1.00 91.06 70 LEU A C 1
ATOM 546 O O . LEU A 1 70 ? -13.342 1.186 34.883 1.00 91.06 70 LEU A O 1
ATOM 550 N N . ARG A 1 71 ? -13.256 2.174 32.864 1.00 87.62 71 ARG A N 1
ATOM 551 C CA . ARG A 1 71 ? -12.546 3.372 33.325 1.00 87.62 71 ARG A CA 1
ATOM 552 C C . ARG A 1 71 ? -13.407 4.223 34.256 1.00 87.62 71 ARG A C 1
ATOM 554 O O . ARG A 1 71 ? -12.874 4.768 35.223 1.00 87.62 71 ARG A O 1
ATOM 561 N N . ASP A 1 72 ? -14.699 4.346 33.980 1.00 87.25 72 ASP A N 1
ATOM 562 C CA . ASP A 1 72 ? -15.629 5.114 34.807 1.00 87.25 72 ASP A CA 1
ATOM 563 C C . ASP A 1 72 ? -15.856 4.450 36.175 1.00 87.25 72 ASP A C 1
ATOM 565 O O . ASP A 1 72 ? -15.670 5.083 37.218 1.00 87.25 72 ASP A O 1
ATOM 569 N N . ILE A 1 73 ? -16.078 3.131 36.194 1.00 84.00 73 ILE A N 1
ATOM 570 C CA . ILE A 1 73 ? -16.169 2.339 37.433 1.00 84.00 73 ILE A CA 1
ATOM 571 C C . ILE A 1 73 ? -14.878 2.453 38.262 1.00 84.00 73 ILE A C 1
ATOM 573 O O . ILE A 1 73 ? -14.917 2.643 39.481 1.00 84.00 73 ILE A O 1
ATOM 577 N N . SER A 1 74 ? -13.716 2.410 37.605 1.00 79.75 74 SER A N 1
ATOM 578 C CA . SER A 1 74 ? -12.419 2.568 38.279 1.00 79.75 74 SER A CA 1
ATOM 579 C C . SER A 1 74 ? -12.265 3.942 38.946 1.00 79.75 74 SER A C 1
ATOM 581 O O . SER A 1 74 ? -11.646 4.054 40.007 1.00 79.75 74 SER A O 1
ATOM 583 N N . LYS A 1 75 ? -12.838 4.999 38.355 1.00 74.81 75 LYS A N 1
ATOM 584 C CA . LYS A 1 75 ? -12.826 6.355 38.926 1.00 74.81 75 LYS A CA 1
ATOM 585 C C . LYS A 1 75 ? -13.787 6.504 40.106 1.00 74.81 75 LYS A C 1
ATOM 587 O O . LYS A 1 75 ? -13.442 7.193 41.068 1.00 74.81 75 LYS A O 1
ATOM 592 N N . LEU A 1 76 ? -14.946 5.845 40.071 1.00 69.19 76 LEU A N 1
ATOM 593 C CA . LEU A 1 76 ? -15.893 5.817 41.192 1.00 69.19 76 LEU A CA 1
ATOM 594 C C . LEU A 1 76 ? -15.287 5.133 42.429 1.00 69.19 76 LEU A C 1
ATOM 596 O O . LEU A 1 76 ? -15.286 5.722 43.511 1.00 69.19 76 LEU A O 1
ATOM 600 N N . SER A 1 77 ? -14.639 3.975 42.253 1.00 61.81 77 SER A N 1
ATOM 601 C CA . SER A 1 77 ? -13.983 3.227 43.343 1.00 61.81 77 SER A CA 1
ATOM 602 C C . SER A 1 77 ? -12.952 4.057 44.133 1.00 61.81 77 SER A C 1
ATOM 604 O O . SER A 1 77 ? -12.823 3.935 45.355 1.00 61.81 77 SER A O 1
ATOM 606 N N . GLN A 1 78 ? -12.229 4.960 43.462 1.00 61.50 78 GLN A N 1
ATOM 607 C CA . GLN A 1 78 ? -11.247 5.831 44.119 1.00 61.50 78 GLN A CA 1
ATOM 608 C C . GLN A 1 78 ? -11.883 7.009 44.867 1.00 61.50 78 GLN A C 1
ATOM 610 O O . GLN A 1 78 ? -11.348 7.450 45.891 1.00 61.50 78 GLN A O 1
ATOM 615 N N . LYS A 1 79 ? -13.017 7.526 44.378 1.00 60.44 79 LYS A N 1
ATOM 616 C CA . LYS A 1 79 ? -13.723 8.651 45.003 1.00 60.44 79 LYS A CA 1
ATOM 617 C C . LYS A 1 79 ? -14.354 8.226 46.331 1.00 60.44 79 LYS A C 1
ATOM 619 O O . LYS A 1 79 ? -14.153 8.921 47.327 1.00 60.44 79 LYS A O 1
ATOM 624 N N . ASP A 1 80 ? -14.984 7.053 46.381 1.00 59.97 80 ASP A N 1
ATOM 625 C CA . ASP A 1 80 ? -15.546 6.495 47.620 1.00 59.97 80 ASP A CA 1
ATOM 626 C C . ASP A 1 80 ? -14.476 6.192 48.671 1.00 59.97 80 ASP A C 1
ATOM 628 O O . ASP A 1 80 ? -14.644 6.512 49.852 1.00 59.97 80 ASP A O 1
ATOM 632 N N . ARG A 1 81 ? -13.313 5.670 48.256 1.00 58.59 81 ARG A N 1
ATOM 633 C CA . ARG A 1 81 ? -12.191 5.425 49.176 1.00 58.59 81 ARG A CA 1
ATOM 634 C C . ARG A 1 81 ? -11.668 6.726 49.799 1.00 58.59 81 ARG A C 1
ATOM 636 O O . ARG A 1 81 ? -11.382 6.749 50.995 1.00 58.59 81 ARG A O 1
ATOM 643 N N . LYS A 1 82 ? -11.591 7.824 49.034 1.00 60.50 82 LYS A N 1
ATOM 644 C CA . LYS A 1 82 ? -11.184 9.146 49.552 1.00 60.50 82 LYS A CA 1
ATOM 645 C C . LYS A 1 82 ? -12.213 9.754 50.507 1.00 60.50 82 LYS A C 1
ATOM 647 O O . LYS A 1 82 ? -11.821 10.310 51.532 1.00 60.50 82 LYS A O 1
ATOM 652 N N . VAL A 1 83 ? -13.507 9.656 50.193 1.00 62.41 83 VAL A N 1
ATOM 653 C CA 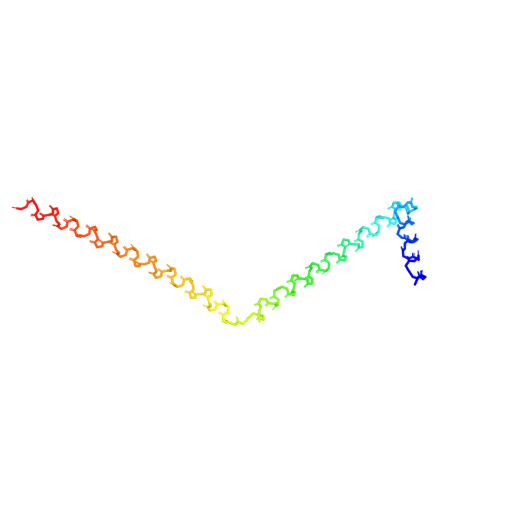. VAL A 1 83 ? -14.588 10.181 51.048 1.00 62.41 83 VAL A CA 1
ATOM 654 C C . VAL A 1 83 ? -14.660 9.403 52.366 1.00 62.41 83 VAL A C 1
ATOM 656 O O . VAL A 1 83 ? -14.683 10.010 53.437 1.00 62.41 83 VAL A O 1
ATOM 659 N N . SER A 1 84 ? -14.578 8.071 52.300 1.00 60.34 84 SER A N 1
ATOM 660 C CA . SER A 1 84 ? -14.527 7.190 53.472 1.00 60.34 84 SER A CA 1
ATOM 661 C C . SER A 1 84 ? -13.338 7.510 54.387 1.00 60.34 84 SER A C 1
ATOM 663 O O . SER A 1 84 ? -13.519 7.722 55.588 1.00 60.34 84 SER A O 1
ATOM 665 N N . PHE A 1 85 ? -12.129 7.656 53.832 1.00 61.97 85 PHE A N 1
ATOM 666 C CA . PHE A 1 85 ? -10.937 7.972 54.626 1.00 61.97 85 PHE A CA 1
ATOM 667 C C . PHE A 1 85 ? -11.019 9.357 55.287 1.00 61.97 85 PHE A C 1
ATOM 669 O O . PHE A 1 85 ? -10.664 9.516 56.454 1.00 61.97 85 PHE A O 1
ATOM 676 N N . ARG A 1 86 ? -11.552 10.357 54.571 1.00 62.22 86 ARG A N 1
ATOM 677 C CA . ARG A 1 86 ? -11.748 11.715 55.102 1.00 62.22 86 ARG A CA 1
ATOM 678 C C . ARG A 1 86 ? -12.776 11.751 56.236 1.00 62.22 86 ARG A C 1
ATOM 680 O O . ARG A 1 86 ? -12.569 12.471 57.207 1.00 62.22 86 ARG A O 1
ATOM 687 N N . SER A 1 87 ? -13.848 10.962 56.146 1.00 63.41 87 SER A N 1
ATOM 688 C CA . SER A 1 87 ? -14.846 10.850 57.222 1.00 63.41 87 SER A CA 1
ATOM 689 C C . SER A 1 87 ? -14.286 10.167 58.477 1.00 63.41 87 SER A C 1
ATOM 691 O O . SER A 1 87 ? -14.520 10.642 59.586 1.00 63.41 87 SER A O 1
ATOM 693 N N . LYS A 1 88 ? -13.455 9.124 58.314 1.00 65.38 88 LYS A N 1
ATOM 694 C CA . LYS A 1 88 ? -12.769 8.454 59.431 1.00 65.38 88 LYS A CA 1
ATOM 695 C C . LYS A 1 88 ? -11.779 9.359 60.158 1.00 65.38 88 LYS A C 1
ATOM 697 O O . LYS A 1 88 ? -11.644 9.244 61.371 1.00 65.38 88 LYS A O 1
ATOM 702 N N . LEU A 1 89 ? -11.081 10.235 59.436 1.00 68.94 89 LEU A N 1
ATOM 703 C CA . LEU A 1 89 ? -10.169 11.204 60.048 1.00 68.94 89 LEU A CA 1
ATOM 704 C C . LEU A 1 89 ? -10.917 12.314 60.797 1.00 68.94 89 LEU A C 1
ATOM 706 O O . LEU A 1 89 ? -10.409 12.792 61.802 1.00 68.94 89 LEU A O 1
ATOM 710 N N . ARG A 1 90 ? -12.122 12.691 60.350 1.00 67.06 90 ARG A N 1
ATOM 711 C CA . ARG A 1 90 ? -12.950 13.698 61.030 1.00 67.06 90 ARG A CA 1
ATOM 712 C C . ARG A 1 90 ? -13.509 13.189 62.363 1.00 67.06 90 ARG A C 1
ATOM 714 O O . ARG A 1 90 ? -13.338 13.864 63.363 1.00 67.06 90 ARG A O 1
ATOM 721 N N . ASN A 1 91 ? -14.044 11.966 62.408 1.00 64.50 91 ASN A N 1
ATOM 722 C CA . ASN A 1 91 ? -14.556 11.352 63.650 1.00 64.50 91 ASN A CA 1
ATOM 723 C C . ASN A 1 91 ? -13.471 10.985 64.683 1.00 64.50 91 ASN A C 1
ATOM 725 O O . ASN A 1 91 ? -13.790 10.481 65.751 1.00 64.50 91 ASN A O 1
ATOM 729 N N . ARG A 1 92 ? -12.186 11.146 64.356 1.00 62.06 92 ARG A N 1
ATOM 730 C CA . ARG A 1 92 ? -11.061 10.934 65.284 1.00 62.06 92 ARG A CA 1
ATOM 731 C C . ARG A 1 92 ? -10.623 12.225 65.988 1.00 62.06 92 ARG A C 1
ATOM 733 O O . ARG A 1 92 ? -9.721 12.154 66.813 1.00 62.06 92 ARG A O 1
ATOM 740 N N . GLN A 1 93 ? -11.176 13.371 65.592 1.00 60.50 93 GLN A N 1
ATOM 741 C CA . GLN A 1 93 ? -10.789 14.709 66.058 1.00 60.50 93 GLN A CA 1
ATOM 742 C C . GLN A 1 93 ? -11.890 15.384 66.902 1.00 60.50 93 GLN A C 1
ATOM 744 O O . GLN A 1 93 ? -11.703 16.520 67.325 1.00 60.50 93 GLN A O 1
ATOM 749 N N . GLU A 1 94 ? -13.013 14.695 67.127 1.00 50.97 94 GLU A N 1
ATOM 750 C CA . GLU A 1 94 ? -14.068 15.028 68.100 1.00 50.97 94 GLU A CA 1
ATOM 751 C C . GLU A 1 94 ? -13.983 14.048 69.275 1.00 50.97 94 GLU A C 1
ATOM 753 O O . GLU A 1 94 ? -14.209 14.490 70.422 1.00 50.97 94 GLU A O 1
#

pLDDT: mean 81.88, std 11.71, range [50.97, 97.0]

Organism: NCBI:txid1163302

Sequence (94 aa):
MFYLIFGILILLFYIFAAPQSIKGTLNVVVLVIALVAFIILLGLAVFQIFQLPSEFFVGIAMIGVAYFSLRDISKLSQKDRKVSFRSKLRNRQE

Radius of gyration: 33.43 Å; chains: 1; bounding box: 45×40×95 Å